Protein AF-A0A0Q8AN93-F1 (afdb_monomer_lite)

Foldseek 3Di:
DDDDDPPPPPPVPPPPPCVVCVVLVVVLVVLVVVLVVLVVVLVPDDPPDPVNVVSVVVSVVSVVVSVVSVVVSVVVD

pLDDT: mean 80.49, std 18.38, range [39.12, 97.0]

Radius of gyration: 19.98 Å; chains: 1; bounding box: 28×36×65 Å

Structure (mmCIF, N/CA/C/O backbone):
data_AF-A0A0Q8AN93-F1
#
_entry.id   AF-A0A0Q8AN93-F1
#
loop_
_atom_site.group_PDB
_atom_site.id
_atom_site.type_symbol
_atom_site.label_atom_id
_atom_site.label_alt_id
_atom_site.label_comp_id
_atom_site.label_asym_id
_atom_site.label_entity_id
_atom_site.label_seq_id
_atom_site.pdbx_PDB_ins_code
_atom_site.Cartn_x
_atom_site.Cartn_y
_atom_site.Cartn_z
_atom_site.occupancy
_atom_site.B_iso_or_equiv
_atom_site.auth_seq_id
_atom_site.auth_comp_id
_atom_site.auth_asym_id
_atom_site.auth_atom_id
_atom_site.pdbx_PDB_model_num
ATOM 1 N N . MET A 1 1 ? 3.165 29.474 48.438 1.00 39.12 1 MET A N 1
ATOM 2 C CA . MET A 1 1 ? 3.336 29.969 47.055 1.00 39.12 1 MET A CA 1
ATOM 3 C C . MET A 1 1 ? 3.634 28.745 46.205 1.00 39.12 1 MET A C 1
ATOM 5 O O . MET A 1 1 ? 4.657 28.124 46.429 1.00 39.12 1 MET A O 1
ATOM 9 N N . ALA A 1 2 ? 2.590 28.142 45.632 1.00 42.28 2 ALA A N 1
ATOM 10 C CA . ALA A 1 2 ? 2.154 28.358 44.243 1.00 42.28 2 ALA A CA 1
ATOM 11 C C . ALA A 1 2 ? 3.127 27.659 43.266 1.00 42.28 2 ALA A C 1
ATOM 13 O O . ALA A 1 2 ? 4.257 28.098 43.141 1.00 42.28 2 ALA A O 1
ATOM 14 N N . GLY A 1 3 ? 2.778 26.568 42.590 1.00 47.47 3 GLY A N 1
ATOM 15 C CA . GLY A 1 3 ? 1.494 25.897 42.500 1.00 47.47 3 GLY A CA 1
ATOM 16 C C . GLY A 1 3 ? 1.5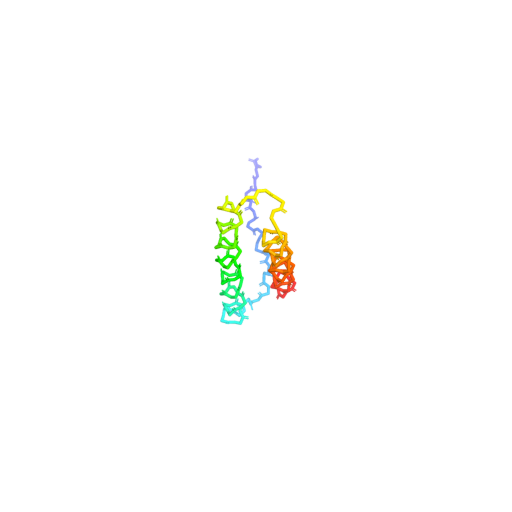76 24.644 41.627 1.00 47.47 3 GLY A C 1
ATOM 17 O O . GLY A 1 3 ? 2.511 24.488 40.850 1.00 47.47 3 GLY A O 1
ATOM 18 N N . GLN A 1 4 ? 0.533 23.824 41.780 1.00 52.03 4 GLN A N 1
ATOM 19 C CA . GLN A 1 4 ? -0.105 23.020 40.733 1.00 52.03 4 GLN A CA 1
ATOM 20 C C . GLN A 1 4 ? 0.820 21.953 40.127 1.00 52.03 4 GLN A C 1
ATOM 22 O O . GLN A 1 4 ? 1.549 22.187 39.172 1.00 52.03 4 GLN A O 1
ATOM 27 N N . ASP A 1 5 ? 0.847 20.744 40.696 1.00 46.78 5 ASP A N 1
ATOM 28 C CA . ASP A 1 5 ? -0.177 19.732 40.375 1.00 46.78 5 ASP A CA 1
ATOM 29 C C . ASP A 1 5 ? -0.635 19.913 38.926 1.00 46.78 5 ASP A C 1
ATOM 31 O O . ASP A 1 5 ? -1.715 20.437 38.645 1.00 46.78 5 ASP A O 1
ATOM 35 N N . VAL A 1 6 ? 0.241 19.538 37.986 1.00 52.41 6 VAL A N 1
ATOM 36 C CA . VAL A 1 6 ? -0.156 19.319 36.595 1.00 52.41 6 VAL A CA 1
ATOM 37 C C . VAL A 1 6 ? -1.017 18.066 36.600 1.00 52.41 6 VAL A C 1
ATOM 39 O O . VAL A 1 6 ? -0.569 16.944 36.379 1.00 52.41 6 VAL A O 1
ATOM 42 N N . MET A 1 7 ? -2.266 18.328 36.968 1.00 42.25 7 MET A N 1
ATOM 43 C CA . MET A 1 7 ? -3.492 17.637 36.654 1.00 42.25 7 MET A CA 1
ATOM 44 C C . MET A 1 7 ? -3.279 16.771 35.415 1.00 42.25 7 MET A C 1
ATOM 46 O O . MET A 1 7 ? -3.285 17.254 34.281 1.00 42.25 7 MET A O 1
ATOM 50 N N . ILE A 1 8 ? -3.055 15.479 35.667 1.00 58.84 8 ILE A N 1
ATOM 51 C CA . ILE A 1 8 ? -3.215 14.424 34.678 1.00 58.84 8 ILE A CA 1
ATOM 52 C C . ILE A 1 8 ? -4.602 14.663 34.098 1.00 58.84 8 ILE A C 1
ATOM 54 O O . ILE A 1 8 ? -5.611 14.469 34.777 1.00 58.84 8 ILE A O 1
ATOM 58 N N . MET A 1 9 ? -4.642 15.160 32.863 1.00 40.97 9 MET A N 1
ATOM 59 C CA . MET A 1 9 ? -5.842 15.173 32.047 1.00 40.97 9 MET A CA 1
ATOM 60 C C . MET A 1 9 ? -6.172 13.709 31.787 1.00 40.97 9 MET A C 1
ATOM 62 O O . MET A 1 9 ? -5.833 13.154 30.742 1.00 40.97 9 MET A O 1
ATOM 66 N N . ALA A 1 10 ? -6.809 13.076 32.774 1.00 49.97 10 ALA A N 1
ATOM 67 C CA . ALA A 1 10 ? -7.649 11.919 32.584 1.00 49.97 10 ALA A CA 1
ATOM 68 C C . ALA A 1 10 ? -8.787 12.401 31.687 1.00 49.97 10 ALA A C 1
ATOM 70 O O . ALA A 1 10 ? -9.887 12.718 32.128 1.00 49.97 10 ALA A O 1
ATOM 71 N N . SER A 1 11 ? -8.465 12.529 30.401 1.00 48.84 11 SER A N 1
ATOM 72 C CA . SER A 1 11 ? -9.447 12.382 29.356 1.00 48.84 11 SER A CA 1
ATOM 73 C C . SER A 1 11 ? -10.119 11.063 29.690 1.00 48.84 11 SER A C 1
ATOM 75 O O . SER A 1 11 ? -9.475 10.014 29.743 1.00 48.84 11 SER A O 1
ATOM 77 N N . THR A 1 12 ? -11.394 11.146 30.045 1.00 52.31 12 THR A N 1
ATOM 78 C CA . THR A 1 12 ? -12.324 10.028 30.089 1.00 52.31 12 THR A CA 1
ATOM 79 C C . THR A 1 12 ? -12.388 9.489 28.664 1.00 52.31 12 THR A C 1
ATOM 81 O O . THR A 1 12 ? -13.311 9.776 27.910 1.00 52.31 12 THR A O 1
ATOM 84 N N . LEU A 1 13 ? -11.326 8.788 28.259 1.00 55.62 13 LEU A N 1
ATOM 85 C CA . LEU A 1 13 ? -11.290 8.023 27.034 1.00 55.62 13 LEU A CA 1
ATOM 86 C C . LEU A 1 13 ? -12.440 7.029 27.189 1.00 55.62 13 LEU A C 1
ATOM 88 O O . LEU A 1 13 ? -12.470 6.317 28.204 1.00 55.62 13 LEU A O 1
ATOM 92 N N . PRO A 1 14 ? -13.423 7.027 26.273 1.00 55.88 14 PRO A N 1
ATOM 93 C CA . PRO A 1 14 ? -14.492 6.042 26.316 1.00 55.88 14 PRO A CA 1
ATOM 94 C C . PRO A 1 14 ? -13.823 4.684 26.448 1.00 55.88 14 PRO A C 1
ATOM 96 O O . PRO A 1 14 ? -12.831 4.454 25.768 1.00 55.88 14 PRO A O 1
ATOM 99 N N . GLN A 1 15 ? -14.294 3.853 27.383 1.00 58.81 15 GLN A N 1
ATOM 100 C CA . GLN A 1 15 ? -13.725 2.547 27.708 1.00 58.81 15 GLN A CA 1
ATOM 101 C C . GLN A 1 15 ? -13.508 1.761 26.407 1.00 58.81 15 GLN A C 1
ATOM 103 O O . GLN A 1 15 ? -14.420 1.112 25.895 1.00 58.81 15 GLN A O 1
ATOM 108 N N . ILE A 1 16 ? -12.307 1.898 25.843 1.00 58.62 16 ILE A N 1
ATOM 109 C CA . ILE A 1 16 ? -11.938 1.334 24.554 1.00 58.62 16 ILE A CA 1
ATOM 110 C C . ILE A 1 16 ? -12.071 -0.155 24.773 1.00 58.62 16 ILE A C 1
ATOM 112 O O . ILE A 1 16 ? -11.492 -0.679 25.719 1.00 58.62 16 ILE A O 1
ATOM 116 N N . LEU A 1 17 ? -12.864 -0.835 23.957 1.00 67.25 17 LEU A N 1
ATOM 117 C CA . LEU A 1 17 ? -12.898 -2.287 23.975 1.00 67.25 17 LEU A CA 1
ATOM 118 C C . LEU A 1 17 ? -11.648 -2.726 23.205 1.00 67.25 17 LEU A C 1
ATOM 120 O O . LEU A 1 17 ? -11.676 -2.722 21.975 1.00 67.25 17 LEU A O 1
ATOM 124 N N . PRO A 1 18 ? -10.526 -3.058 23.880 1.00 62.28 18 PRO A N 1
ATOM 125 C CA . PRO A 1 18 ? -9.236 -3.240 23.211 1.00 62.28 18 PRO A CA 1
ATOM 126 C C . PRO A 1 18 ? -9.297 -4.346 22.152 1.00 62.28 18 PRO A C 1
ATOM 128 O O . PRO A 1 18 ? -8.625 -4.271 21.131 1.00 62.28 18 PRO A O 1
ATOM 131 N N . LEU A 1 19 ? -10.168 -5.338 22.355 1.00 67.62 19 LEU A N 1
ATOM 132 C CA . LEU A 1 19 ? -10.401 -6.438 21.420 1.00 67.62 19 LEU A CA 1
ATOM 133 C C . LEU A 1 19 ? -11.148 -6.008 20.147 1.00 67.62 19 LEU A C 1
ATOM 135 O O . LEU A 1 19 ? -10.912 -6.576 19.086 1.00 67.62 19 LEU A O 1
ATOM 139 N N . LEU A 1 20 ? -12.020 -5.001 20.249 1.00 66.38 20 LEU A N 1
ATOM 140 C CA . LEU A 1 20 ? -12.802 -4.446 19.138 1.00 66.38 20 LEU A CA 1
ATOM 141 C C . LEU A 1 20 ? -12.027 -3.428 18.304 1.00 66.38 20 LEU A C 1
ATOM 143 O O . LEU A 1 20 ? -12.554 -2.996 17.298 1.00 66.38 20 LEU A O 1
ATOM 147 N N . VAL A 1 21 ? -10.833 -3.018 18.739 1.00 71.88 21 VAL A N 1
ATOM 148 C CA . VAL A 1 21 ? -9.939 -2.127 17.977 1.00 71.88 21 VAL A CA 1
ATOM 149 C C . VAL A 1 21 ? -8.699 -2.883 17.482 1.00 71.88 21 VAL A C 1
ATOM 151 O O . VAL A 1 21 ? -8.028 -2.456 16.544 1.00 71.88 21 VAL A O 1
ATOM 154 N N . TRP A 1 22 ? -8.388 -4.036 18.084 1.00 77.50 22 TRP A N 1
ATOM 155 C CA . TRP A 1 22 ? -7.244 -4.869 17.713 1.00 77.50 22 TRP A CA 1
ATOM 156 C C . TRP A 1 22 ? -7.312 -5.354 16.261 1.00 77.50 22 TRP A C 1
ATOM 158 O O . TRP A 1 22 ? -6.293 -5.400 15.572 1.00 77.50 22 TRP A O 1
ATOM 168 N N . THR A 1 23 ? -8.503 -5.715 15.779 1.00 83.75 23 THR A N 1
ATOM 169 C CA . THR A 1 23 ? -8.698 -6.205 14.405 1.00 83.75 23 THR A CA 1
ATOM 170 C C . THR A 1 23 ? -8.386 -5.115 13.384 1.00 83.75 23 THR A C 1
ATOM 172 O O . THR A 1 23 ? -7.658 -5.343 12.421 1.00 83.75 23 THR A O 1
ATOM 175 N N . GLU A 1 24 ? -8.878 -3.911 13.631 1.00 84.38 24 GLU A N 1
ATOM 176 C CA . GLU A 1 24 ? -8.708 -2.735 12.795 1.00 84.38 24 GLU A CA 1
ATOM 177 C C . GLU A 1 24 ? -7.260 -2.245 12.857 1.00 84.38 24 GLU A C 1
ATOM 179 O O . GLU A 1 24 ? -6.677 -1.919 11.828 1.00 84.38 24 GLU A O 1
ATOM 184 N N . GLN A 1 25 ? -6.630 -2.263 14.034 1.00 84.94 25 GLN A N 1
ATOM 185 C CA . GLN A 1 25 ? -5.201 -1.970 14.176 1.00 84.94 25 GLN A CA 1
AT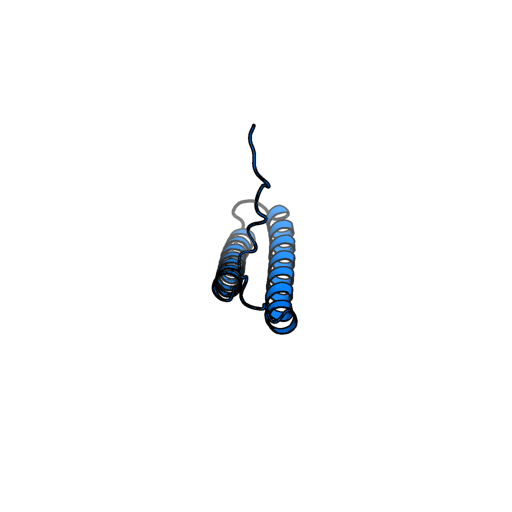OM 186 C C . GLN A 1 25 ? -4.339 -2.974 13.410 1.00 84.94 25 GLN A C 1
ATOM 188 O O . GLN A 1 25 ? -3.410 -2.575 12.706 1.00 84.94 25 GLN A O 1
ATOM 193 N N . ARG A 1 26 ? -4.659 -4.269 13.492 1.00 89.56 26 ARG A N 1
ATOM 194 C CA . ARG A 1 26 ? -3.985 -5.302 12.702 1.00 89.56 26 ARG A CA 1
ATOM 195 C C . ARG A 1 26 ? -4.150 -5.047 11.206 1.00 89.56 26 ARG A C 1
ATOM 197 O O . ARG A 1 26 ? -3.175 -5.159 10.472 1.00 89.56 26 ARG A O 1
ATOM 204 N N . GLU A 1 27 ? -5.342 -4.677 10.758 1.00 90.44 27 GLU A N 1
ATOM 205 C CA . GLU A 1 27 ? -5.601 -4.363 9.352 1.00 90.44 27 GLU A CA 1
ATOM 206 C C . GLU A 1 27 ? -4.809 -3.125 8.888 1.00 90.44 27 GLU A C 1
ATOM 208 O O . GLU A 1 27 ? -4.217 -3.138 7.809 1.00 90.44 27 GLU A O 1
ATOM 213 N N . VAL A 1 28 ? -4.676 -2.089 9.730 1.00 90.12 28 VAL A N 1
ATOM 214 C CA . VAL A 1 28 ? -3.781 -0.945 9.459 1.00 90.12 28 VAL A CA 1
ATOM 215 C C . VAL A 1 28 ? -2.330 -1.404 9.278 1.00 90.12 28 VAL A C 1
ATOM 217 O O . VAL A 1 28 ? -1.650 -0.910 8.375 1.00 90.12 28 VAL A O 1
ATOM 220 N N . LEU A 1 29 ? -1.851 -2.336 10.107 1.00 90.75 29 LEU A N 1
ATOM 221 C CA . LEU A 1 29 ? -0.493 -2.881 9.995 1.00 90.75 29 LEU A CA 1
ATOM 222 C C . LEU A 1 29 ? -0.308 -3.677 8.695 1.00 90.75 29 LEU A C 1
ATOM 224 O O . LEU A 1 29 ? 0.671 -3.461 7.985 1.00 90.75 29 LEU A O 1
ATOM 228 N N . LEU A 1 30 ? -1.275 -4.518 8.320 1.00 92.31 30 LEU A N 1
ATOM 229 C CA . LEU A 1 30 ? -1.232 -5.262 7.056 1.00 92.31 30 LEU A CA 1
ATOM 230 C C . LEU A 1 30 ? -1.199 -4.327 5.837 1.00 92.31 30 LEU A C 1
ATOM 232 O O . LEU A 1 30 ? -0.423 -4.542 4.902 1.00 92.31 30 LEU A O 1
ATOM 236 N N . LEU A 1 31 ? -2.000 -3.257 5.852 1.00 92.50 31 LEU A N 1
ATOM 237 C CA . LEU A 1 31 ? -1.985 -2.236 4.802 1.00 92.50 31 LEU A CA 1
ATOM 238 C C . LEU A 1 31 ? -0.645 -1.487 4.749 1.00 92.50 31 LEU A C 1
ATOM 240 O O . LEU A 1 31 ? -0.145 -1.194 3.659 1.00 92.50 31 LEU A O 1
ATOM 244 N N . GLN A 1 32 ? -0.037 -1.211 5.905 1.00 93.12 32 GLN A N 1
ATOM 245 C CA . GLN A 1 32 ? 1.280 -0.580 6.000 1.00 93.12 32 GLN A CA 1
ATOM 246 C C . GLN A 1 32 ? 2.386 -1.464 5.403 1.00 93.12 32 GLN A C 1
ATOM 248 O O . GLN A 1 32 ? 3.239 -0.961 4.660 1.00 93.12 32 GLN A O 1
ATOM 253 N N . ASP A 1 33 ? 2.363 -2.767 5.675 1.00 95.06 33 ASP A N 1
ATOM 254 C CA . ASP A 1 33 ? 3.319 -3.725 5.113 1.00 95.06 33 ASP A CA 1
ATOM 255 C C . ASP A 1 33 ? 3.160 -3.821 3.591 1.00 95.06 33 ASP A C 1
ATOM 257 O O . ASP A 1 33 ? 4.126 -3.647 2.842 1.00 95.06 33 ASP A O 1
ATOM 261 N N . ALA A 1 34 ? 1.919 -3.959 3.110 1.00 94.38 34 ALA A N 1
ATOM 262 C CA . ALA A 1 34 ? 1.618 -3.990 1.681 1.00 94.38 34 ALA A CA 1
ATOM 263 C C . ALA A 1 34 ? 2.089 -2.713 0.960 1.00 94.38 34 ALA A C 1
ATOM 265 O O . ALA A 1 34 ? 2.653 -2.781 -0.137 1.00 94.38 34 ALA A O 1
ATOM 266 N N . ARG A 1 35 ? 1.900 -1.541 1.579 1.00 96.12 35 ARG A N 1
ATOM 267 C CA . ARG A 1 35 ? 2.388 -0.250 1.073 1.00 96.12 35 ARG A CA 1
ATOM 268 C C . ARG A 1 35 ? 3.915 -0.237 0.974 1.00 96.12 35 ARG A C 1
ATOM 270 O O . ARG A 1 35 ? 4.453 0.174 -0.056 1.00 96.12 35 ARG A O 1
ATOM 277 N N . THR A 1 36 ? 4.600 -0.710 2.011 1.00 95.62 36 THR A N 1
ATOM 278 C CA . THR A 1 36 ? 6.068 -0.759 2.080 1.00 95.62 36 THR A CA 1
ATOM 279 C C . THR A 1 36 ? 6.644 -1.671 0.995 1.00 95.62 36 THR A C 1
ATOM 281 O O . THR A 1 36 ? 7.576 -1.297 0.278 1.00 95.62 36 THR A O 1
ATOM 284 N N . ASP A 1 37 ? 6.047 -2.842 0.791 1.00 95.69 37 ASP A N 1
ATOM 285 C CA . ASP A 1 37 ? 6.434 -3.777 -0.268 1.00 95.69 37 ASP A CA 1
ATOM 286 C C . ASP A 1 37 ? 6.252 -3.179 -1.658 1.00 95.69 37 ASP A C 1
ATOM 288 O O . ASP A 1 37 ? 7.112 -3.300 -2.538 1.00 95.69 37 ASP A O 1
ATOM 292 N N . LEU A 1 38 ? 5.129 -2.500 -1.865 1.00 94.62 38 LEU A N 1
ATOM 293 C CA . LEU A 1 38 ? 4.799 -1.914 -3.149 1.00 94.62 38 LEU A CA 1
ATOM 294 C C . LEU A 1 38 ? 5.704 -0.716 -3.470 1.00 94.62 38 LEU A C 1
ATOM 296 O O . LEU A 1 38 ? 6.139 -0.576 -4.614 1.00 94.62 38 LEU A O 1
ATOM 300 N N . GLN A 1 39 ? 6.091 0.070 -2.462 1.00 95.06 39 GLN A N 1
ATOM 301 C CA . GLN A 1 39 ? 7.116 1.110 -2.585 1.00 95.06 39 GLN A CA 1
ATOM 302 C C . GLN A 1 39 ? 8.475 0.529 -2.979 1.00 95.06 39 GLN A C 1
ATOM 304 O O . GLN A 1 39 ? 9.078 1.010 -3.939 1.00 95.06 39 GLN A O 1
ATOM 309 N N . ARG A 1 40 ? 8.929 -0.546 -2.320 1.00 95.88 40 ARG A N 1
ATOM 310 C CA . ARG A 1 40 ? 10.182 -1.229 -2.691 1.00 95.88 40 ARG A CA 1
ATOM 311 C C . ARG A 1 40 ? 10.171 -1.681 -4.152 1.00 95.88 40 ARG A C 1
ATOM 313 O O . ARG A 1 40 ? 11.148 -1.486 -4.871 1.00 95.88 40 ARG A O 1
ATOM 320 N N . ARG A 1 41 ? 9.043 -2.222 -4.621 1.00 94.62 41 ARG A N 1
ATOM 321 C CA . ARG A 1 41 ? 8.864 -2.640 -6.023 1.00 94.62 41 ARG A CA 1
ATOM 322 C C . ARG A 1 41 ? 8.834 -1.469 -7.000 1.00 94.62 41 ARG A C 1
ATOM 324 O O . ARG A 1 41 ? 9.348 -1.597 -8.100 1.00 94.62 41 ARG A O 1
ATOM 331 N N . ILE A 1 42 ? 8.231 -0.340 -6.635 1.00 94.12 42 ILE A N 1
ATOM 332 C CA . ILE A 1 42 ? 8.226 0.869 -7.473 1.00 94.12 42 ILE A CA 1
ATOM 333 C C . ILE A 1 42 ? 9.649 1.404 -7.647 1.00 94.12 42 ILE A C 1
ATOM 335 O O . ILE A 1 42 ? 10.029 1.771 -8.760 1.00 94.12 42 ILE A O 1
ATOM 339 N N . LEU A 1 43 ? 10.437 1.425 -6.568 1.00 94.31 43 LEU A N 1
ATOM 340 C CA . LEU A 1 43 ? 11.812 1.928 -6.574 1.00 94.31 43 LEU A CA 1
ATOM 341 C C . LEU A 1 43 ? 12.754 1.099 -7.457 1.00 94.31 43 LEU A C 1
ATOM 343 O O . LEU A 1 43 ? 13.697 1.658 -8.006 1.00 94.31 43 LEU A O 1
ATOM 347 N N . SER A 1 44 ? 12.486 -0.196 -7.646 1.00 94.69 44 SER A N 1
ATOM 348 C CA . SER A 1 44 ? 13.290 -1.050 -8.531 1.00 94.69 44 SER A CA 1
ATOM 349 C C . SER A 1 44 ? 12.914 -0.957 -10.016 1.00 94.69 44 SER A C 1
ATOM 351 O O . SER A 1 44 ? 13.607 -1.524 -10.861 1.00 94.69 44 SER A O 1
ATOM 353 N N . LEU A 1 45 ? 11.833 -0.252 -10.369 1.00 93.50 45 LEU A N 1
ATOM 354 C CA . LEU A 1 45 ? 11.388 -0.096 -11.756 1.00 93.50 45 LEU A CA 1
ATOM 355 C C . LEU A 1 45 ? 11.943 1.172 -12.404 1.00 93.50 45 LEU A C 1
ATOM 357 O O . LEU A 1 45 ? 12.092 2.212 -11.761 1.00 93.50 45 LEU A O 1
ATOM 361 N N . ARG A 1 46 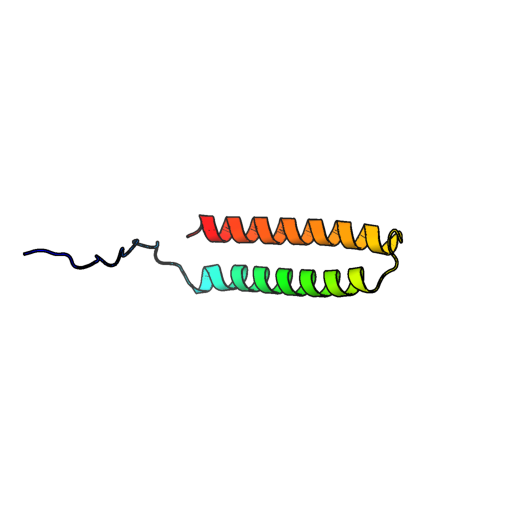? 12.144 1.113 -13.729 1.00 91.69 46 ARG A N 1
ATOM 362 C CA . ARG A 1 46 ? 12.514 2.294 -14.518 1.00 91.69 46 ARG A CA 1
ATOM 363 C C . ARG A 1 46 ? 11.468 3.410 -14.362 1.00 91.69 46 ARG A C 1
ATOM 365 O O . ARG A 1 46 ? 10.261 3.108 -14.368 1.00 91.69 46 ARG A O 1
ATOM 372 N N . PRO A 1 47 ? 11.911 4.680 -14.299 1.00 88.69 47 PRO A N 1
ATOM 373 C CA . PRO A 1 47 ? 11.023 5.835 -14.375 1.00 88.69 47 PRO A CA 1
ATOM 374 C C . PRO A 1 47 ? 10.085 5.738 -15.583 1.00 88.69 47 PRO A C 1
ATOM 376 O O . PRO A 1 47 ? 10.469 5.208 -16.625 1.00 88.69 47 PRO A O 1
ATOM 379 N N . HIS A 1 48 ? 8.847 6.212 -15.428 1.00 87.88 48 HIS A N 1
ATOM 380 C CA . HIS A 1 48 ? 7.812 6.261 -16.476 1.00 87.88 48 HIS A CA 1
ATOM 381 C C . HIS A 1 48 ? 7.433 4.926 -17.143 1.00 87.88 48 HIS A C 1
ATOM 383 O O . HIS A 1 48 ? 6.654 4.916 -18.093 1.00 87.88 48 HIS A O 1
ATOM 389 N N . SER A 1 49 ? 7.919 3.781 -16.650 1.00 94.94 49 SER A N 1
ATOM 390 C CA . SER A 1 49 ? 7.441 2.490 -17.144 1.00 94.94 49 SER A CA 1
ATOM 391 C C . SER A 1 49 ? 5.952 2.325 -16.830 1.00 94.94 49 SER A C 1
ATOM 393 O O . SER A 1 49 ? 5.504 2.639 -15.727 1.00 94.94 49 SER A O 1
ATOM 395 N N . HIS A 1 50 ? 5.176 1.790 -17.777 1.00 94.25 50 HIS A N 1
ATOM 396 C CA . HIS A 1 50 ? 3.741 1.553 -17.580 1.00 94.25 50 HIS A CA 1
ATOM 397 C C . HIS A 1 50 ? 3.467 0.770 -16.283 1.00 94.25 50 HIS A C 1
ATOM 399 O O . HIS A 1 50 ? 2.619 1.145 -15.477 1.00 94.25 50 HIS A O 1
ATOM 405 N N . ARG A 1 51 ? 4.284 -0.258 -16.016 1.00 93.69 51 ARG A N 1
ATOM 406 C CA . ARG A 1 51 ? 4.228 -1.043 -14.777 1.00 93.69 51 ARG A CA 1
ATOM 407 C C . ARG A 1 51 ? 4.409 -0.186 -13.523 1.00 93.69 51 ARG A C 1
ATOM 409 O O . ARG A 1 51 ? 3.723 -0.421 -12.534 1.00 93.69 51 ARG A O 1
ATOM 416 N N . ARG A 1 52 ? 5.314 0.796 -13.550 1.00 94.56 52 ARG A N 1
ATOM 417 C CA . ARG A 1 52 ? 5.524 1.719 -12.433 1.00 94.56 52 ARG A CA 1
ATOM 418 C C . ARG A 1 52 ? 4.295 2.595 -12.208 1.00 94.56 52 ARG A C 1
ATOM 420 O O . ARG A 1 52 ? 3.852 2.687 -11.071 1.00 94.56 52 ARG A O 1
ATOM 427 N N . VAL A 1 53 ? 3.710 3.155 -13.267 1.00 94.75 53 VAL A N 1
ATOM 428 C CA . VAL A 1 53 ? 2.491 3.982 -13.173 1.00 94.75 53 VAL A CA 1
ATOM 429 C C . VAL A 1 53 ? 1.331 3.191 -12.560 1.00 94.75 53 VAL A C 1
ATOM 431 O O . VAL A 1 53 ? 0.662 3.680 -11.652 1.00 94.75 53 VAL A O 1
ATOM 434 N N . VAL A 1 54 ? 1.133 1.943 -12.995 1.00 96.69 54 VAL A N 1
ATOM 435 C CA . VAL A 1 54 ? 0.100 1.050 -12.443 1.00 96.69 54 VAL A CA 1
ATOM 436 C C . VAL A 1 54 ? 0.336 0.769 -10.956 1.00 96.69 54 VAL A C 1
ATOM 438 O O . VAL A 1 54 ? -0.601 0.808 -10.160 1.00 96.69 54 VAL A O 1
ATOM 441 N N . LEU A 1 55 ? 1.584 0.508 -10.553 1.00 95.62 55 LEU A N 1
ATOM 442 C CA . LEU A 1 55 ? 1.905 0.311 -9.140 1.00 95.62 55 LEU A CA 1
ATOM 443 C C . LEU A 1 55 ? 1.719 1.601 -8.330 1.00 95.62 55 LEU A C 1
ATOM 445 O O . LEU A 1 55 ? 1.164 1.550 -7.241 1.00 95.62 55 LEU A O 1
ATOM 449 N N . GLU A 1 56 ? 2.106 2.763 -8.849 1.00 95.31 56 GLU A N 1
ATOM 450 C CA . GLU A 1 56 ? 1.874 4.045 -8.174 1.00 95.31 56 GLU A CA 1
ATOM 451 C C . GLU A 1 56 ? 0.378 4.337 -7.986 1.00 95.31 56 GLU A C 1
ATOM 453 O O . GLU A 1 56 ? -0.009 4.850 -6.938 1.00 95.31 56 GLU A O 1
ATOM 458 N N . ALA A 1 57 ? -0.480 3.979 -8.948 1.00 96.12 57 ALA A N 1
ATOM 459 C CA . ALA A 1 57 ? -1.932 4.059 -8.778 1.00 96.12 57 ALA A CA 1
ATOM 460 C C . ALA A 1 57 ? -2.408 3.152 -7.633 1.00 96.12 57 ALA A C 1
ATOM 462 O O . ALA A 1 57 ? -3.036 3.630 -6.691 1.00 96.12 57 ALA A O 1
ATOM 463 N N . ARG A 1 58 ? -1.982 1.884 -7.630 1.00 95.38 58 ARG A N 1
ATOM 464 C CA . ARG A 1 58 ? -2.315 0.937 -6.557 1.00 95.38 58 ARG A CA 1
ATOM 465 C C . ARG A 1 58 ? -1.804 1.383 -5.182 1.00 95.38 58 ARG A C 1
ATOM 467 O O . ARG A 1 58 ? -2.451 1.126 -4.171 1.00 95.38 58 ARG A O 1
ATOM 474 N N . LEU A 1 59 ? -0.655 2.059 -5.127 1.00 95.50 59 LEU A N 1
ATOM 475 C CA . LEU A 1 59 ? -0.116 2.634 -3.894 1.00 95.50 59 LEU A CA 1
ATOM 476 C C . LEU A 1 59 ? -1.035 3.726 -3.330 1.00 95.50 59 LEU A C 1
ATOM 478 O O . LEU A 1 59 ? -1.232 3.793 -2.115 1.00 95.50 59 LEU A O 1
ATOM 482 N N . ARG A 1 60 ? -1.595 4.575 -4.201 1.00 97.00 60 ARG A N 1
ATOM 483 C CA . ARG A 1 60 ? -2.559 5.613 -3.806 1.00 97.00 60 ARG A CA 1
ATOM 484 C C . ARG A 1 60 ? -3.837 4.984 -3.258 1.00 97.00 60 ARG A C 1
ATOM 486 O O . ARG A 1 60 ? -4.290 5.412 -2.201 1.00 97.00 60 ARG A O 1
ATOM 493 N N . ASP A 1 61 ? -4.342 3.930 -3.898 1.00 96.69 61 ASP A N 1
ATOM 494 C CA . ASP A 1 61 ? -5.539 3.215 -3.438 1.00 96.69 61 ASP A CA 1
ATOM 495 C C . ASP A 1 61 ? -5.344 2.611 -2.039 1.00 96.69 61 ASP A C 1
ATOM 497 O O . ASP A 1 61 ? -6.172 2.816 -1.153 1.00 96.69 61 ASP A O 1
ATOM 501 N N . LEU A 1 62 ? -4.213 1.931 -1.804 1.00 94.75 62 LEU A N 1
ATOM 502 C CA . LEU A 1 62 ? -3.873 1.381 -0.484 1.00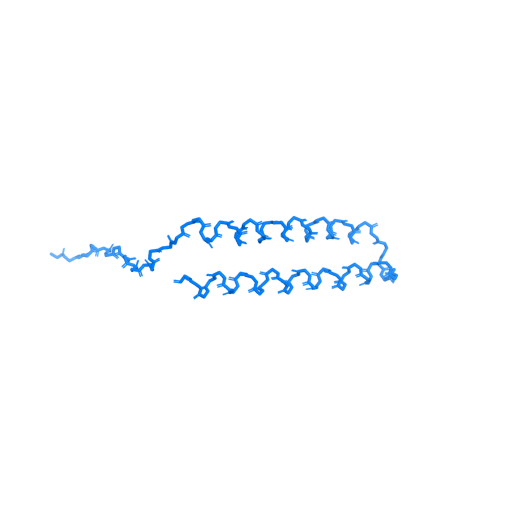 94.75 62 LEU A CA 1
ATOM 503 C C . LEU A 1 62 ? -3.725 2.478 0.577 1.00 94.75 62 LEU A C 1
ATOM 505 O O . LEU A 1 62 ? -4.186 2.320 1.705 1.00 94.75 62 LEU A O 1
ATOM 509 N N . THR A 1 63 ? -3.121 3.610 0.212 1.00 94.69 63 THR A N 1
ATOM 510 C CA . THR A 1 63 ? -2.980 4.756 1.122 1.00 94.69 63 THR A CA 1
ATOM 511 C C . THR A 1 63 ? -4.351 5.326 1.496 1.00 94.69 63 THR A C 1
ATOM 513 O O . THR A 1 63 ? -4.604 5.604 2.665 1.00 94.69 63 THR A O 1
ATOM 516 N N . ALA A 1 64 ? -5.268 5.451 0.533 1.00 95.75 64 ALA A N 1
ATOM 517 C CA . ALA A 1 64 ? -6.629 5.910 0.795 1.00 95.75 64 ALA A CA 1
ATOM 518 C C . ALA A 1 64 ? -7.395 4.945 1.718 1.00 95.75 64 ALA A C 1
ATOM 520 O O . ALA A 1 64 ? -8.095 5.390 2.628 1.00 95.75 64 ALA A O 1
ATOM 521 N N . GLN A 1 65 ? -7.231 3.631 1.527 1.00 93.19 65 GLN A N 1
ATOM 522 C CA . GLN A 1 65 ? -7.8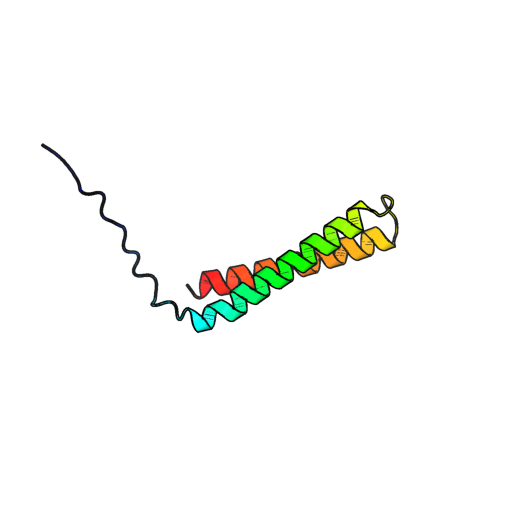17 2.610 2.403 1.00 93.19 65 GLN A CA 1
ATOM 523 C C . GLN A 1 65 ? -7.279 2.708 3.835 1.00 93.19 65 GLN A C 1
ATOM 525 O O . GLN A 1 65 ? -8.067 2.724 4.781 1.00 93.19 65 GLN A O 1
ATOM 530 N N . GLN A 1 66 ? -5.959 2.845 3.991 1.00 91.69 66 GLN A N 1
ATOM 531 C CA . GLN A 1 66 ? -5.315 2.988 5.296 1.00 91.69 66 GLN A CA 1
ATOM 532 C C . GLN A 1 66 ? -5.812 4.235 6.033 1.00 91.69 66 GLN A C 1
ATOM 534 O O . GLN A 1 66 ? -6.195 4.141 7.197 1.00 91.69 66 GLN A O 1
ATOM 539 N N . LEU A 1 67 ? -5.871 5.383 5.349 1.00 92.38 67 LEU A N 1
ATOM 540 C CA . LEU A 1 67 ? -6.374 6.629 5.931 1.00 92.38 67 LEU A CA 1
ATOM 541 C C . LEU A 1 67 ? -7.838 6.502 6.354 1.00 92.38 67 LEU A C 1
ATOM 543 O O . LEU A 1 67 ? -8.190 6.889 7.464 1.00 92.38 67 LEU A O 1
ATOM 547 N N . LYS A 1 68 ? -8.687 5.905 5.509 1.00 92.56 68 LYS A N 1
ATOM 548 C CA . LYS A 1 68 ? -10.101 5.679 5.830 1.00 92.56 68 LYS A CA 1
ATOM 549 C C . LYS A 1 68 ? -10.264 4.834 7.095 1.00 92.56 68 LYS A C 1
ATOM 551 O O . LYS A 1 68 ? -11.088 5.165 7.945 1.00 92.56 68 LYS A O 1
ATOM 556 N N . LEU A 1 69 ? -9.476 3.768 7.224 1.00 89.81 69 LEU A N 1
ATOM 557 C CA . LEU A 1 69 ? -9.496 2.889 8.389 1.00 89.81 69 LEU A CA 1
ATOM 558 C C . LEU A 1 69 ? -8.966 3.600 9.644 1.00 89.81 69 LEU A C 1
ATOM 560 O O . LEU A 1 69 ? -9.603 3.543 10.690 1.00 89.81 69 LEU A O 1
ATOM 564 N N . GLN A 1 70 ? -7.862 4.342 9.534 1.00 88.31 70 GLN A N 1
ATOM 565 C CA . GLN A 1 70 ? -7.309 5.133 10.639 1.00 88.31 70 GLN A CA 1
ATOM 566 C C . GLN A 1 70 ? -8.286 6.206 11.133 1.00 88.31 70 GLN A C 1
ATOM 568 O O . GLN A 1 70 ? -8.450 6.370 12.339 1.00 88.31 70 GLN A O 1
ATOM 573 N N . THR A 1 71 ? -8.977 6.905 10.227 1.00 89.50 71 THR A N 1
ATOM 574 C CA . THR A 1 71 ? -10.027 7.865 10.600 1.00 89.50 71 THR A CA 1
ATOM 575 C C . THR A 1 71 ? -11.223 7.173 11.253 1.00 89.50 71 THR A C 1
ATOM 577 O O . THR A 1 71 ? -11.798 7.722 12.188 1.00 89.50 71 THR A O 1
ATOM 580 N N . ALA A 1 72 ? -11.600 5.972 10.800 1.00 85.19 72 ALA A N 1
ATOM 581 C CA . ALA A 1 72 ? -12.676 5.203 11.424 1.00 85.19 72 ALA A CA 1
ATOM 582 C C . ALA A 1 72 ? -12.320 4.788 12.861 1.00 85.19 72 ALA A C 1
ATOM 584 O O . ALA A 1 72 ? -13.128 5.003 13.761 1.00 85.19 72 ALA A O 1
ATOM 585 N N . ILE A 1 73 ? -11.099 4.285 13.084 1.00 83.31 73 ILE A N 1
ATOM 586 C CA . ILE A 1 73 ? -10.584 3.965 14.424 1.00 83.31 73 ILE A CA 1
ATOM 587 C C . ILE A 1 73 ? -10.556 5.225 15.295 1.00 83.31 73 ILE A C 1
ATOM 589 O O . ILE A 1 73 ? -11.098 5.221 16.391 1.00 83.31 73 ILE A O 1
ATOM 593 N N . GLY A 1 74 ? -9.976 6.322 14.797 1.00 78.12 74 GLY A N 1
ATOM 594 C CA . GLY A 1 74 ? -9.849 7.572 15.549 1.00 78.12 74 GLY A CA 1
ATOM 595 C C . GLY A 1 74 ? -11.172 8.286 15.840 1.00 78.12 74 GLY A C 1
ATOM 596 O O . GLY A 1 74 ? -11.199 9.134 16.717 1.00 78.12 74 GLY A O 1
ATOM 597 N N . ARG A 1 75 ? -12.257 7.968 15.118 1.00 69.50 75 ARG A N 1
ATOM 598 C CA . ARG A 1 75 ? -13.620 8.450 15.406 1.00 69.50 75 ARG A CA 1
ATOM 599 C C . ARG A 1 75 ? -14.374 7.544 16.385 1.00 69.50 75 ARG A C 1
ATOM 601 O O . ARG A 1 75 ? -15.333 7.991 17.005 1.00 69.50 75 ARG A O 1
ATOM 608 N N . ALA A 1 76 ? -14.011 6.264 16.449 1.00 58.47 76 ALA A N 1
ATOM 609 C CA . ALA A 1 76 ? -14.591 5.307 17.389 1.00 58.47 76 ALA A CA 1
ATOM 610 C C . ALA A 1 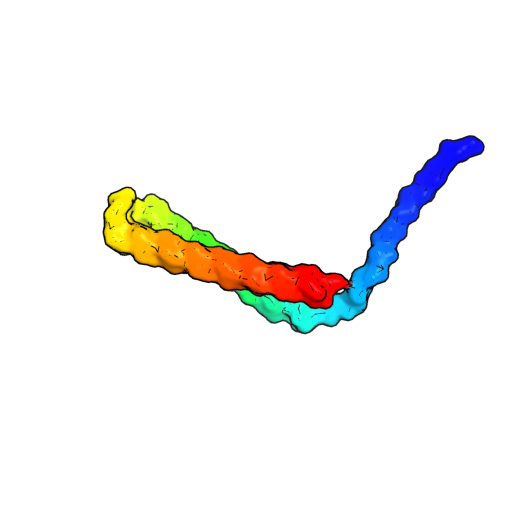76 ? -14.032 5.465 18.818 1.00 58.47 76 ALA A C 1
ATOM 612 O O . ALA A 1 76 ? -14.605 4.908 19.754 1.00 58.47 76 ALA A O 1
ATOM 613 N N . ILE A 1 77 ? -12.927 6.203 18.957 1.00 51.47 77 ILE A N 1
ATOM 614 C CA . ILE A 1 77 ? -12.245 6.581 20.203 1.00 51.47 77 ILE A CA 1
ATOM 615 C C . ILE A 1 77 ? -12.612 8.027 20.542 1.00 51.47 77 ILE A C 1
ATOM 617 O O . ILE A 1 77 ? -12.785 8.312 21.746 1.00 51.47 77 ILE A O 1
#

Sequence (77 aa):
MAGQDVMIMASTLPQILPLLVWTEQREVLLLQDARTDLQRRILSLRPHSHRRVVLEARLRDLTAQQLKLQTAIGRAI

Secondary structure (DSSP, 8-state):
-----------------HHHHHHHHHHHHHHHHHHHHHHHHHHTSPTT-HHHHHHHHHHHHHHHHHHHHHHHHHHH-